Protein AF-A0A537H183-F1 (afdb_monomer_lite)

Secondary structure (DSSP, 8-state):
-HHHHHHHHHHHHHHHHHHS---SS--GGGGSPP-TTSPP-S-S-----GGGHHHHHHHHHHHHHHHHHHHHHHTHHHHHHHHHHHHHHHHHHHHHHHHHHHHHHHT----

pLDDT: mean 85.37, std 8.54, range [55.06, 95.75]

Radius of gyration: 25.34 Å; chains: 1; bounding box: 40×47×63 Å

Foldseek 3Di:
DVVVVVVVVVVVVVCCVPVPDDDPDDDPVNVDDDPVPDDDDDPPDDPDDCVCVVVVVVVVVVVVVVVVVVVCVVCDVVCDPVNVVVVVVVVVVVVVVVVVVVVVVVPPPDD

Structure (mmCIF, N/CA/C/O backbone):
data_AF-A0A537H183-F1
#
_entry.id   AF-A0A537H183-F1
#
loop_
_atom_site.group_PDB
_atom_site.id
_atom_site.type_symbol
_atom_site.label_atom_id
_atom_site.label_alt_id
_atom_site.label_comp_id
_atom_site.label_asym_id
_atom_site.label_entity_id
_atom_site.label_seq_id
_atom_site.pdbx_PDB_ins_code
_atom_site.Cartn_x
_atom_site.Cartn_y
_atom_site.Cartn_z
_atom_site.occupancy
_atom_site.B_iso_or_equiv
_atom_site.auth_seq_id
_atom_site.auth_comp_id
_atom_site.auth_asym_id
_atom_site.auth_atom_id
_atom_site.pdbx_PDB_model_num
ATOM 1 N N . MET A 1 1 ? 4.130 25.773 2.393 1.00 74.94 1 MET A N 1
ATOM 2 C CA . MET A 1 1 ? 3.629 24.411 2.698 1.00 74.94 1 MET A CA 1
ATOM 3 C C . MET A 1 1 ? 3.772 24.070 4.181 1.00 74.94 1 MET A C 1
ATOM 5 O O . MET A 1 1 ? 2.751 24.020 4.850 1.00 74.94 1 MET A O 1
ATOM 9 N N . ALA A 1 2 ? 4.987 23.931 4.731 1.00 85.25 2 ALA A N 1
ATOM 10 C CA . ALA A 1 2 ? 5.190 23.545 6.140 1.00 85.25 2 ALA A CA 1
ATOM 11 C C . ALA A 1 2 ? 4.512 24.481 7.165 1.00 85.25 2 ALA A C 1
ATOM 13 O O . ALA A 1 2 ? 3.879 24.012 8.104 1.00 85.25 2 ALA A O 1
ATOM 14 N N . PHE A 1 3 ? 4.566 25.800 6.947 1.00 90.75 3 PHE A N 1
ATOM 15 C CA . PHE A 1 3 ? 3.923 26.781 7.831 1.00 90.75 3 PHE A CA 1
ATOM 16 C C . PHE A 1 3 ? 2.391 26.642 7.880 1.00 90.75 3 PHE A C 1
ATOM 18 O O . PHE A 1 3 ? 1.801 26.706 8.954 1.00 90.75 3 PHE A O 1
ATOM 25 N N . LEU A 1 4 ? 1.752 26.392 6.729 1.00 92.75 4 LEU A N 1
ATOM 26 C CA . LEU A 1 4 ? 0.301 26.185 6.652 1.00 92.75 4 LEU A CA 1
ATOM 27 C C . LEU A 1 4 ? -0.103 24.918 7.404 1.00 92.75 4 LEU A C 1
ATOM 29 O O . LEU A 1 4 ? -1.030 24.953 8.200 1.00 92.75 4 LEU A O 1
ATOM 33 N N . PHE A 1 5 ? 0.651 23.832 7.223 1.00 93.69 5 PHE A N 1
ATOM 34 C CA . PHE A 1 5 ? 0.410 22.577 7.928 1.00 93.69 5 PHE A CA 1
ATOM 35 C C . PHE A 1 5 ? 0.503 22.743 9.452 1.00 93.69 5 PHE A C 1
ATOM 37 O O . PHE A 1 5 ? -0.408 22.352 10.179 1.00 93.69 5 PHE A O 1
ATOM 44 N N . VAL A 1 6 ? 1.567 23.391 9.936 1.00 95.75 6 VAL A N 1
ATOM 45 C CA . VAL A 1 6 ? 1.762 23.654 11.371 1.00 95.75 6 VAL A CA 1
ATOM 46 C C . VAL A 1 6 ? 0.648 24.547 11.922 1.00 95.75 6 VAL A C 1
ATOM 48 O O . VAL A 1 6 ? 0.112 24.263 12.990 1.00 95.75 6 VAL A O 1
ATOM 51 N N . SER A 1 7 ? 0.255 25.587 11.181 1.00 93.19 7 SER A N 1
ATOM 52 C CA . SER A 1 7 ? -0.834 26.486 11.568 1.00 93.19 7 SER A CA 1
ATOM 53 C C . SER A 1 7 ? -2.176 25.755 11.673 1.00 93.19 7 SER A C 1
ATOM 55 O O . SER A 1 7 ? -2.887 25.932 12.660 1.00 93.19 7 SER A O 1
ATOM 57 N N . THR A 1 8 ? -2.501 24.875 10.721 1.00 93.69 8 THR A N 1
ATOM 58 C CA . THR A 1 8 ? -3.738 24.083 10.756 1.00 93.69 8 THR A CA 1
ATOM 59 C C . THR A 1 8 ? -3.756 23.108 11.932 1.00 93.69 8 THR A C 1
ATOM 61 O O . THR A 1 8 ? -4.757 23.027 12.642 1.00 93.69 8 THR A O 1
ATOM 64 N N . VAL A 1 9 ? -2.651 22.403 12.193 1.00 95.12 9 VAL A N 1
ATOM 65 C CA . VAL A 1 9 ? -2.552 21.480 13.336 1.00 95.12 9 VAL A CA 1
ATOM 66 C C . VAL A 1 9 ? -2.677 22.238 14.660 1.00 95.12 9 VAL A C 1
ATOM 68 O O . VAL A 1 9 ? -3.445 21.831 15.534 1.00 95.12 9 VAL A O 1
ATOM 71 N N . ALA A 1 10 ? -1.981 23.369 14.799 1.00 94.81 10 ALA A N 1
ATOM 72 C CA . ALA A 1 10 ? -2.065 24.214 15.986 1.00 94.81 10 ALA A CA 1
ATOM 73 C C . ALA A 1 10 ? -3.491 24.736 16.210 1.00 94.81 10 ALA A C 1
ATOM 75 O O . ALA A 1 10 ? -3.998 24.670 17.329 1.00 94.81 10 ALA A O 1
ATOM 76 N N . LEU A 1 11 ? -4.167 25.184 15.148 1.00 94.69 11 LEU A N 1
ATOM 77 C CA . LEU A 1 11 ? -5.552 25.640 15.212 1.00 94.69 11 LEU A CA 1
ATOM 78 C C . LEU A 1 11 ? -6.489 24.531 15.707 1.00 94.69 11 LEU A C 1
ATOM 80 O O . LEU A 1 11 ? -7.281 24.770 16.615 1.00 94.69 11 LEU A O 1
ATOM 84 N N . VAL A 1 12 ? -6.376 23.313 15.170 1.00 94.50 12 VAL A N 1
ATOM 85 C CA . VAL A 1 12 ? -7.209 22.173 15.591 1.00 94.50 12 VAL A CA 1
ATOM 86 C C . VAL A 1 12 ? -6.991 21.838 17.070 1.00 94.50 12 VAL A C 1
ATOM 88 O O . VAL A 1 12 ? -7.955 21.589 17.798 1.00 94.50 12 VAL A O 1
ATOM 91 N N . ILE A 1 13 ? -5.744 21.881 17.546 1.00 93.81 13 ILE A N 1
ATOM 92 C CA . ILE A 1 13 ? -5.424 21.643 18.959 1.00 93.81 13 ILE A CA 1
ATOM 93 C C . ILE A 1 13 ? -6.020 22.745 19.841 1.00 93.81 13 ILE A C 1
ATOM 95 O O . ILE A 1 13 ? -6.682 22.433 20.830 1.00 93.81 13 ILE A O 1
ATOM 99 N N . ILE A 1 14 ? -5.832 24.019 19.487 1.00 94.12 14 ILE A N 1
ATOM 100 C CA . ILE A 1 14 ? -6.357 25.160 20.252 1.00 94.12 14 ILE A CA 1
ATOM 101 C C . ILE A 1 14 ? -7.886 25.093 20.320 1.00 94.12 14 ILE A C 1
ATOM 103 O O . ILE A 1 14 ? -8.454 25.174 21.410 1.00 94.12 14 ILE A O 1
ATOM 107 N N . LEU A 1 15 ? -8.554 24.852 19.190 1.00 93.62 15 LEU A N 1
ATOM 108 C CA . LEU A 1 15 ? -10.007 24.696 19.144 1.00 93.62 15 LEU A CA 1
ATOM 109 C C . LEU A 1 15 ? -10.479 23.544 20.035 1.00 93.62 15 LEU A C 1
ATOM 111 O O . LEU A 1 15 ? -11.402 23.730 20.824 1.00 93.62 15 LEU A O 1
ATOM 115 N N . ARG A 1 16 ? -9.811 22.381 20.002 1.00 92.00 16 ARG A N 1
ATOM 116 C CA . ARG A 1 16 ? -10.126 21.268 20.914 1.00 92.00 16 ARG A CA 1
ATOM 117 C C . ARG A 1 16 ? -9.991 21.685 22.379 1.00 92.00 16 ARG A C 1
ATOM 119 O O . ARG A 1 16 ? -10.836 21.330 23.195 1.00 92.00 16 ARG A O 1
ATOM 126 N N . LEU A 1 17 ? -8.925 22.402 22.734 1.00 87.94 17 LEU A N 1
ATOM 127 C CA . LEU A 1 17 ? -8.659 22.793 24.119 1.00 87.94 17 LEU A CA 1
ATOM 128 C C . LEU A 1 17 ? -9.668 23.818 24.655 1.00 87.94 17 LEU A C 1
ATOM 130 O O . LEU A 1 17 ? -9.905 23.801 25.860 1.00 87.94 17 LEU A O 1
ATOM 134 N N . PHE A 1 18 ? -10.243 24.679 23.813 1.00 88.44 18 PHE A N 1
ATOM 135 C CA . PHE A 1 18 ? -11.208 25.703 24.237 1.00 88.44 18 PHE A CA 1
ATOM 136 C C . PHE A 1 18 ? -12.674 25.276 24.096 1.00 88.44 18 PHE A C 1
ATOM 138 O O . PHE A 1 18 ? -13.482 25.615 24.954 1.00 88.44 18 PHE A O 1
ATOM 145 N N . VAL A 1 19 ? -13.025 24.531 23.044 1.00 91.00 19 VAL A N 1
ATOM 146 C CA . VAL A 1 19 ? -14.423 24.177 22.733 1.00 91.00 19 VAL A CA 1
ATOM 147 C C . VAL A 1 19 ? -14.857 22.880 23.419 1.00 91.00 19 VAL A C 1
ATOM 149 O O . VAL A 1 19 ? -16.032 22.726 23.741 1.00 91.00 19 VAL A O 1
ATOM 152 N N . SER A 1 20 ? -13.938 21.937 23.664 1.00 85.88 20 SER A N 1
ATOM 153 C CA . SER A 1 20 ? -14.299 20.647 24.265 1.00 85.88 20 SER A CA 1
ATOM 154 C C . SER A 1 20 ? -14.813 20.834 25.699 1.00 85.88 20 SER A C 1
ATOM 156 O O . SER A 1 20 ? -14.048 21.304 26.549 1.00 85.88 20 SER A O 1
ATOM 158 N N . PRO A 1 21 ? -16.042 20.383 26.023 1.00 80.62 21 PRO A N 1
ATOM 159 C CA . PRO A 1 21 ? -16.540 20.380 27.392 1.00 80.62 21 PRO A CA 1
ATOM 160 C C . PRO A 1 21 ? -15.620 19.532 28.273 1.00 80.62 21 PRO A C 1
ATOM 162 O O . PRO A 1 21 ? -15.475 18.325 28.065 1.00 80.62 21 PRO A O 1
ATOM 165 N N . ARG A 1 22 ? -14.946 20.167 29.235 1.00 75.19 22 ARG A N 1
ATOM 166 C CA . ARG A 1 22 ? -14.151 19.458 30.239 1.00 75.19 22 ARG A CA 1
ATOM 167 C C . ARG A 1 22 ? -15.036 19.164 31.436 1.00 75.19 22 ARG A C 1
ATOM 169 O O . ARG A 1 22 ? -15.563 20.089 32.040 1.00 75.19 22 ARG A O 1
ATOM 176 N N . ASP A 1 23 ? -15.159 17.890 31.785 1.00 77.69 23 ASP A N 1
ATOM 177 C CA . ASP A 1 23 ? -15.719 17.478 33.069 1.00 77.69 23 ASP A CA 1
ATOM 178 C C . ASP A 1 23 ? -14.611 17.569 34.138 1.00 77.69 23 ASP A C 1
ATOM 180 O O . ASP A 1 23 ? -13.652 16.793 34.071 1.00 77.69 23 ASP A O 1
ATOM 184 N N . PRO A 1 24 ? -14.680 18.510 35.101 1.00 72.25 24 PRO A N 1
ATOM 185 C CA . PRO A 1 24 ? -13.650 18.678 36.126 1.00 72.25 24 PRO A CA 1
ATOM 186 C C . PRO A 1 24 ? -13.628 17.533 37.146 1.00 72.25 24 PRO A C 1
ATOM 188 O O . PRO A 1 24 ? -12.653 17.386 37.883 1.00 72.25 24 PRO A O 1
ATOM 191 N N . ARG A 1 25 ? -14.702 16.733 37.226 1.00 76.69 25 ARG A N 1
ATOM 192 C CA . ARG A 1 25 ? -14.848 15.616 38.168 1.00 76.69 25 ARG A CA 1
ATOM 193 C C . ARG A 1 25 ? -15.391 14.391 37.428 1.00 76.69 25 ARG A C 1
ATOM 195 O O . ARG A 1 25 ? -16.528 13.984 37.668 1.00 76.69 25 ARG A O 1
ATOM 202 N N . PRO A 1 26 ? -14.582 13.779 36.542 1.00 80.44 26 PRO A N 1
ATOM 203 C CA . PRO A 1 26 ? -15.019 12.617 35.787 1.00 80.44 26 PRO A CA 1
ATOM 204 C C . PRO A 1 26 ? -15.368 11.484 36.752 1.00 80.44 26 PRO A C 1
ATOM 206 O O . PRO A 1 26 ? -14.522 11.041 37.535 1.00 80.44 26 PRO A O 1
ATOM 209 N N . THR A 1 27 ? -16.615 11.018 36.693 1.00 83.94 27 THR A N 1
ATOM 210 C CA . THR A 1 27 ? -17.076 9.883 37.494 1.00 83.94 27 THR A CA 1
ATOM 211 C C . THR A 1 27 ? -16.276 8.621 37.144 1.00 83.94 27 THR A C 1
ATOM 213 O O . THR A 1 27 ? -15.829 8.478 36.000 1.00 83.94 27 THR A O 1
ATOM 216 N N . PRO A 1 28 ? -16.087 7.679 38.089 1.00 83.19 28 PRO A N 1
ATOM 217 C CA . PRO A 1 28 ? -15.388 6.422 37.816 1.00 83.19 28 PRO A CA 1
ATOM 218 C C . PRO A 1 28 ? -15.977 5.665 36.620 1.00 83.19 28 PRO A C 1
ATOM 220 O O . PRO A 1 28 ? -15.226 5.131 35.812 1.00 83.19 28 PRO A O 1
ATOM 223 N N . GLU A 1 29 ? -17.303 5.700 36.453 1.00 82.38 29 GLU A N 1
ATOM 224 C CA . GLU A 1 29 ? -18.013 5.059 35.339 1.00 82.38 29 GLU A CA 1
ATOM 225 C C . GLU A 1 29 ? -17.637 5.638 33.967 1.00 82.38 29 GLU A C 1
ATOM 227 O O . GLU A 1 29 ? -17.470 4.881 33.018 1.00 82.38 29 GLU A O 1
ATOM 232 N N . LYS A 1 30 ? -17.397 6.956 33.853 1.00 80.81 30 LYS A N 1
ATOM 233 C CA . LYS A 1 30 ? -16.944 7.584 32.592 1.00 80.81 30 LYS A CA 1
ATOM 234 C C . LY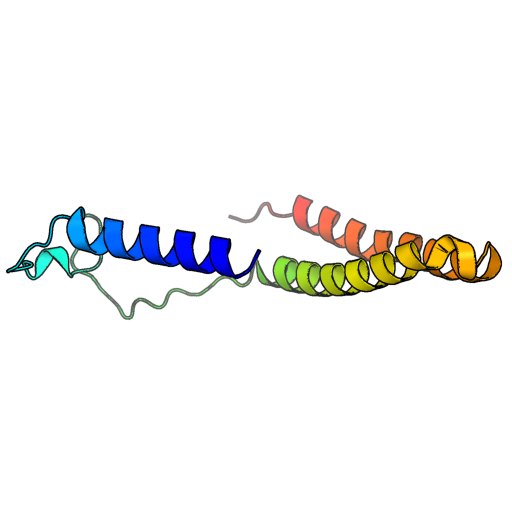S A 1 30 ? -15.555 7.114 32.147 1.00 80.81 30 LYS A C 1
ATOM 236 O O . LYS A 1 30 ? -15.172 7.359 31.007 1.00 80.81 30 LYS A O 1
ATOM 241 N N . LYS A 1 31 ? -14.784 6.497 33.047 1.00 83.88 31 LYS A N 1
ATOM 242 C CA . LYS A 1 31 ? -13.434 5.981 32.777 1.00 83.88 31 LYS A CA 1
ATOM 243 C C . LYS A 1 31 ? -13.405 4.468 32.557 1.00 83.88 31 LYS A C 1
ATOM 245 O O . LYS A 1 31 ? -12.342 3.945 32.229 1.00 83.88 31 LYS A O 1
ATOM 250 N N . LYS A 1 32 ? -14.520 3.762 32.769 1.00 84.56 32 LYS A N 1
ATOM 251 C CA . LYS A 1 32 ? -14.581 2.310 32.580 1.00 84.56 32 LYS A CA 1
ATOM 252 C C . LYS A 1 32 ? -14.803 1.959 31.102 1.00 84.56 32 LYS A C 1
ATOM 254 O O . LYS A 1 32 ? -15.467 2.719 30.396 1.00 84.56 32 LYS A O 1
ATOM 259 N N . PRO A 1 33 ? -14.269 0.818 30.627 1.00 84.31 33 PRO A N 1
ATOM 260 C CA . PRO A 1 33 ? -14.614 0.271 29.319 1.00 84.31 33 PRO A CA 1
ATOM 261 C C . PRO A 1 33 ? -16.122 0.042 29.184 1.00 84.31 33 PRO A C 1
ATOM 263 O O . PRO A 1 33 ? -16.795 -0.321 30.150 1.00 84.31 33 PRO A O 1
ATOM 266 N N . PHE A 1 34 ? -16.649 0.251 27.980 1.00 84.19 34 PHE A N 1
ATOM 267 C CA . PHE A 1 34 ? -18.046 -0.039 27.681 1.00 84.19 34 PHE A CA 1
ATOM 268 C C . PHE A 1 34 ? -18.245 -1.549 27.501 1.00 84.19 34 PHE A C 1
ATOM 270 O O . PHE A 1 34 ? -17.685 -2.136 26.582 1.00 84.19 34 PHE A O 1
ATOM 277 N N . GLU A 1 35 ? -19.072 -2.151 28.353 1.00 86.19 35 GLU A N 1
ATOM 278 C CA . GLU A 1 35 ? -19.344 -3.601 28.390 1.00 86.19 35 GLU A CA 1
ATOM 279 C C . GLU A 1 35 ? -20.850 -3.903 28.249 1.00 86.19 35 GLU A C 1
ATOM 281 O O . GLU A 1 35 ? -21.371 -4.868 28.799 1.00 86.19 35 GLU A O 1
ATOM 286 N N . SER A 1 36 ? -21.608 -3.035 27.562 1.00 84.75 36 SER A N 1
ATOM 287 C CA . SER A 1 36 ? -23.073 -3.162 27.397 1.00 84.75 36 SER A CA 1
ATOM 288 C C . SER A 1 36 ? -23.853 -3.363 28.713 1.00 84.75 36 SER A C 1
ATOM 290 O O . SER A 1 36 ? -24.892 -4.017 28.739 1.00 84.75 36 SER A O 1
ATOM 292 N N . GLY A 1 37 ? -23.350 -2.801 29.819 1.00 83.94 37 GLY A N 1
ATOM 293 C CA . GLY A 1 37 ? -23.951 -2.917 31.154 1.00 83.94 37 GLY A CA 1
ATOM 2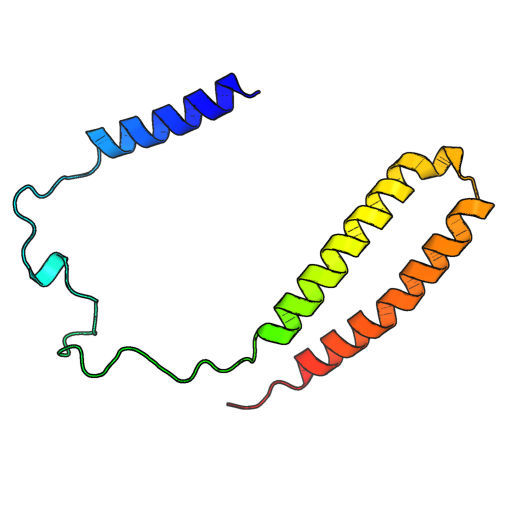94 C C . GLY A 1 37 ? -23.489 -4.127 31.977 1.00 83.94 37 GLY A C 1
ATOM 295 O O . GLY A 1 37 ? -23.932 -4.272 33.113 1.00 83.94 37 GLY A O 1
ATOM 296 N N . GLN A 1 38 ? -22.597 -4.970 31.447 1.00 83.50 38 GLN A N 1
ATOM 297 C CA . GLN A 1 38 ? -21.982 -6.072 32.189 1.00 83.50 38 GLN A CA 1
ATOM 298 C C . GLN A 1 38 ? -20.727 -5.625 32.947 1.00 83.50 38 GLN A C 1
ATOM 300 O O . GLN A 1 38 ? -20.073 -4.641 32.600 1.00 83.50 38 GLN A O 1
ATOM 305 N N . ILE A 1 39 ? -20.382 -6.359 34.006 1.00 83.44 39 ILE A N 1
ATOM 306 C CA . ILE A 1 39 ? -19.116 -6.162 34.719 1.00 83.44 39 ILE A CA 1
ATOM 307 C C . ILE A 1 39 ? -18.018 -6.817 33.879 1.00 83.44 39 ILE A C 1
ATOM 309 O O . ILE A 1 39 ? -18.107 -8.009 33.588 1.00 83.44 39 ILE A O 1
ATOM 313 N N . ALA A 1 40 ? -16.995 -6.044 33.502 1.00 78.25 40 ALA A N 1
ATOM 314 C CA . ALA A 1 40 ? -15.854 -6.545 32.739 1.00 78.25 40 ALA A CA 1
ATOM 315 C C . ALA A 1 40 ? -15.268 -7.798 33.413 1.00 78.25 40 ALA A C 1
ATOM 317 O O . ALA A 1 40 ? -14.841 -7.748 34.570 1.00 78.25 40 ALA A O 1
ATOM 318 N N . ALA A 1 41 ? -15.261 -8.918 32.691 1.00 77.50 41 ALA A N 1
ATOM 319 C CA . ALA A 1 41 ? -14.817 -10.207 33.200 1.00 77.50 41 ALA A CA 1
ATOM 320 C C . ALA A 1 41 ? -13.730 -10.800 32.296 1.00 77.50 41 ALA A C 1
ATOM 322 O O . ALA A 1 41 ? -13.871 -10.875 31.077 1.00 77.50 41 ALA A O 1
ATOM 323 N N . GLY A 1 42 ? -12.647 -11.267 32.916 1.00 79.44 42 GLY A N 1
ATOM 324 C CA . GLY A 1 42 ? -11.544 -11.933 32.229 1.00 79.44 42 GLY A CA 1
ATOM 325 C C . GLY A 1 42 ? -10.405 -11.002 31.784 1.00 79.44 42 GLY A C 1
ATOM 326 O O . GLY A 1 42 ? -10.493 -9.781 31.877 1.00 79.44 42 GLY A O 1
ATOM 327 N N . PRO A 1 43 ? -9.290 -11.578 31.305 1.00 77.81 43 PRO A N 1
ATOM 328 C CA . PRO A 1 43 ? -8.049 -10.853 31.022 1.00 77.81 43 PRO A CA 1
ATOM 329 C C . PRO A 1 43 ? -8.076 -10.003 29.733 1.00 77.81 43 PRO A C 1
ATOM 331 O O . PRO A 1 43 ? -7.017 -9.583 29.272 1.00 77.81 43 PRO A O 1
ATOM 334 N N . GLY A 1 44 ? -9.240 -9.803 29.095 1.00 72.88 44 GLY A N 1
ATOM 335 C CA . GLY A 1 44 ? -9.380 -9.059 27.829 1.00 72.88 44 GLY A CA 1
ATOM 336 C C . GLY A 1 44 ? -8.647 -9.673 26.624 1.00 72.88 44 GLY A C 1
ATOM 337 O O . GLY A 1 44 ? -8.608 -9.083 25.547 1.00 72.88 44 GLY A O 1
ATOM 338 N N . ARG A 1 45 ? -8.040 -10.856 26.781 1.00 67.56 45 ARG A N 1
ATOM 339 C CA . ARG A 1 45 ? -7.289 -11.549 25.728 1.00 67.56 45 ARG A CA 1
ATOM 340 C C . ARG A 1 45 ? -8.178 -12.584 25.060 1.00 67.56 45 ARG A C 1
ATOM 342 O O . ARG A 1 45 ? -8.331 -13.694 25.562 1.00 67.56 45 ARG A O 1
ATOM 349 N N . THR A 1 46 ? -8.726 -12.218 23.908 1.00 71.12 46 THR A N 1
ATOM 350 C CA . THR A 1 46 ? -9.338 -13.184 22.994 1.00 71.12 46 THR A CA 1
ATOM 351 C C . THR A 1 46 ? -8.275 -13.839 22.107 1.00 71.12 46 THR A C 1
ATOM 353 O O . THR A 1 46 ? -7.181 -13.294 21.915 1.00 71.12 46 THR A O 1
ATOM 356 N N . ARG A 1 47 ? -8.575 -15.022 21.561 1.00 69.69 47 ARG A N 1
ATOM 357 C CA . ARG A 1 47 ? -7.736 -15.631 20.523 1.00 69.69 47 ARG A CA 1
ATOM 358 C C . ARG A 1 47 ? -7.873 -14.781 19.262 1.00 69.69 47 ARG A C 1
ATOM 360 O O . ARG A 1 47 ? -8.927 -14.763 18.637 1.00 69.69 47 ARG A O 1
ATOM 367 N N . PHE A 1 48 ? -6.813 -14.065 18.900 1.00 68.44 48 PHE A N 1
ATOM 368 C CA . PHE A 1 48 ? -6.777 -13.331 17.642 1.00 68.44 48 PHE A CA 1
ATOM 369 C C . PHE A 1 48 ? -6.665 -14.319 16.484 1.00 68.44 48 PHE A C 1
ATOM 371 O O . PHE A 1 48 ? -5.666 -15.023 16.342 1.00 68.44 48 PHE A O 1
ATOM 378 N N . ILE A 1 49 ? -7.706 -14.373 15.660 1.00 70.50 49 ILE A N 1
ATOM 379 C CA . ILE A 1 49 ? -7.700 -15.132 14.415 1.00 70.50 49 ILE A CA 1
ATOM 380 C C . ILE A 1 49 ? -6.798 -14.374 13.430 1.00 70.50 49 ILE A C 1
ATOM 382 O O . ILE A 1 49 ? -7.045 -13.213 13.110 1.00 70.50 49 ILE A O 1
ATOM 386 N N . ILE A 1 50 ? -5.742 -15.028 12.936 1.00 78.00 50 ILE A N 1
AT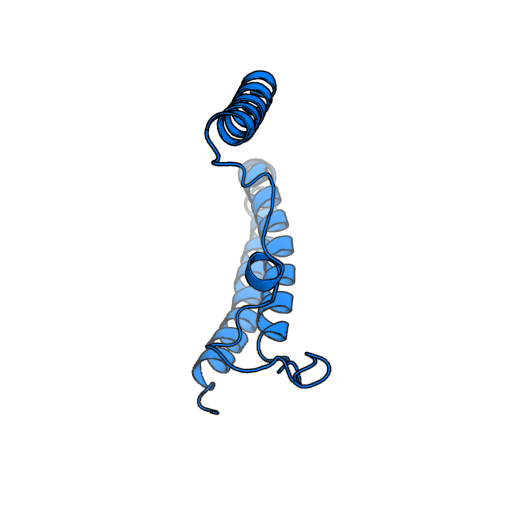OM 387 C CA . ILE A 1 50 ? -4.688 -14.450 12.068 1.00 78.00 50 ILE A CA 1
ATOM 388 C C . ILE A 1 50 ? -5.193 -14.242 10.616 1.00 78.00 50 ILE A C 1
ATOM 390 O O . ILE A 1 50 ? -4.427 -14.061 9.675 1.00 78.00 50 ILE A O 1
ATOM 394 N N . GLN A 1 51 ? -6.510 -14.215 10.401 1.00 77.00 51 GLN A N 1
ATOM 395 C CA . GLN A 1 51 ? -7.131 -14.179 9.073 1.00 77.00 51 GLN A CA 1
ATOM 396 C C . GLN A 1 51 ? -6.687 -12.994 8.202 1.00 77.00 51 GLN A C 1
ATOM 398 O O . GLN A 1 51 ? -6.605 -13.135 6.984 1.00 77.00 51 GLN A O 1
ATOM 403 N N . TYR A 1 52 ? -6.340 -11.862 8.821 1.00 77.69 52 TYR A N 1
ATOM 404 C CA . TYR A 1 52 ? -5.924 -10.641 8.125 1.00 77.69 52 TYR A CA 1
ATOM 405 C C . TYR A 1 52 ? -4.422 -10.567 7.809 1.00 77.69 52 TYR A C 1
ATOM 407 O O . TYR A 1 52 ? -3.989 -9.699 7.056 1.00 77.69 52 TYR A O 1
ATOM 415 N N . TYR A 1 53 ? -3.611 -11.480 8.344 1.00 85.31 53 TYR A N 1
ATOM 416 C CA . TYR A 1 53 ? -2.158 -11.440 8.174 1.00 85.31 53 TYR A CA 1
ATOM 417 C C . TYR A 1 53 ? -1.686 -11.608 6.717 1.00 85.31 53 TYR A C 1
ATOM 419 O O . TYR A 1 53 ? -0.821 -10.839 6.300 1.00 85.31 53 TYR A O 1
ATOM 427 N N . PRO A 1 54 ? -2.270 -12.504 5.890 1.00 83.44 54 PRO A N 1
ATOM 428 C CA . PRO A 1 54 ? -1.905 -12.598 4.474 1.00 83.44 54 PRO A CA 1
ATOM 429 C C . PRO A 1 54 ? -2.193 -11.312 3.689 1.00 83.44 54 PRO A C 1
ATOM 431 O O . PRO A 1 54 ? -1.420 -10.953 2.806 1.00 83.44 54 PRO A O 1
ATOM 434 N N . TYR A 1 55 ? -3.263 -10.587 4.037 1.00 81.38 55 TYR A N 1
ATOM 435 C CA . TYR A 1 55 ? -3.591 -9.304 3.408 1.00 81.38 55 TYR A CA 1
ATOM 436 C C . TYR A 1 55 ? -2.548 -8.235 3.746 1.00 81.38 55 TYR A C 1
ATOM 438 O O . TYR A 1 55 ? -2.124 -7.502 2.857 1.00 81.38 55 TYR A O 1
ATOM 446 N N . LEU A 1 56 ? -2.084 -8.184 5.002 1.00 88.25 56 LEU A N 1
ATOM 447 C CA . LEU A 1 56 ? -1.007 -7.280 5.417 1.00 88.25 56 LEU A CA 1
ATOM 448 C C . LEU A 1 56 ? 0.310 -7.602 4.707 1.00 88.25 56 LEU A C 1
ATOM 450 O O . LEU A 1 56 ? 0.956 -6.698 4.185 1.00 88.25 56 LEU A O 1
ATOM 454 N N . LEU A 1 57 ? 0.695 -8.880 4.653 1.00 88.81 57 LEU A N 1
ATOM 455 C CA . LEU A 1 57 ? 1.908 -9.297 3.948 1.00 88.81 57 LEU A CA 1
ATOM 456 C C . LEU A 1 57 ? 1.845 -8.950 2.458 1.00 88.81 57 LEU A C 1
ATOM 458 O O . LEU A 1 57 ? 2.803 -8.401 1.920 1.00 88.81 57 LEU A O 1
ATOM 462 N N . MET A 1 58 ? 0.715 -9.224 1.803 1.00 85.94 58 MET A N 1
ATOM 463 C CA . MET A 1 58 ? 0.525 -8.872 0.399 1.00 85.94 58 MET A CA 1
ATOM 464 C C . MET A 1 58 ? 0.604 -7.359 0.186 1.00 85.94 58 MET A C 1
ATOM 466 O O . MET A 1 58 ? 1.290 -6.918 -0.732 1.00 85.94 58 MET A O 1
ATOM 470 N N . PHE A 1 59 ? -0.051 -6.570 1.041 1.00 89.12 59 PHE A N 1
ATOM 471 C CA . PHE A 1 59 ? -0.005 -5.112 0.975 1.00 89.12 59 PHE A CA 1
ATOM 472 C C . PHE A 1 59 ? 1.434 -4.588 1.047 1.00 89.12 59 PHE A C 1
ATOM 474 O O . PHE A 1 59 ? 1.843 -3.829 0.176 1.00 89.12 59 PHE A O 1
ATOM 481 N N . VAL A 1 60 ? 2.228 -5.051 2.019 1.00 93.19 60 VAL A N 1
ATOM 482 C CA . VAL A 1 60 ? 3.628 -4.621 2.186 1.00 93.19 60 VAL A CA 1
ATOM 483 C C . VAL A 1 60 ? 4.479 -4.970 0.962 1.00 93.19 60 VAL A C 1
ATOM 485 O O . VAL A 1 60 ? 5.286 -4.157 0.517 1.00 93.19 60 VAL A O 1
ATOM 488 N N . VAL A 1 61 ? 4.294 -6.164 0.391 1.00 91.12 61 VAL A N 1
ATOM 489 C CA . VAL A 1 61 ? 5.031 -6.583 -0.810 1.00 91.12 61 VAL A CA 1
ATOM 490 C C . VAL A 1 61 ? 4.652 -5.715 -2.015 1.00 91.12 61 VAL A C 1
ATOM 492 O O . VAL A 1 61 ? 5.538 -5.213 -2.707 1.00 91.12 61 VAL A O 1
ATOM 495 N N . TYR A 1 62 ? 3.356 -5.491 -2.250 1.00 91.50 62 TYR A N 1
ATOM 496 C CA . TYR A 1 62 ? 2.882 -4.674 -3.372 1.00 91.50 62 TYR A CA 1
ATOM 497 C C . TYR A 1 62 ? 3.238 -3.193 -3.248 1.00 91.50 62 TYR A C 1
ATOM 499 O O . TYR A 1 62 ? 3.498 -2.555 -4.267 1.00 91.50 62 TYR A O 1
ATOM 507 N N . ASP A 1 63 ? 3.295 -2.657 -2.032 1.00 93.69 63 ASP A N 1
ATOM 508 C CA . ASP A 1 63 ? 3.675 -1.265 -1.780 1.00 93.69 63 ASP A CA 1
ATOM 509 C C . ASP A 1 63 ? 5.127 -0.993 -2.212 1.00 93.69 63 ASP A C 1
ATOM 511 O O . ASP A 1 63 ? 5.414 -0.069 -2.977 1.00 93.69 63 ASP A O 1
ATOM 515 N N . VAL A 1 64 ? 6.047 -1.890 -1.844 1.00 93.75 64 VAL A N 1
ATOM 516 C CA . VAL A 1 64 ? 7.453 -1.821 -2.277 1.00 93.75 64 VAL A CA 1
ATOM 517 C C . VAL A 1 64 ? 7.573 -1.920 -3.800 1.00 93.75 64 VAL A C 1
ATOM 519 O O . VAL A 1 64 ? 8.361 -1.207 -4.423 1.00 93.75 64 VAL A O 1
ATOM 522 N N . ILE A 1 65 ? 6.770 -2.778 -4.424 1.00 92.69 65 ILE A N 1
ATOM 523 C CA . ILE A 1 65 ? 6.752 -2.924 -5.878 1.00 92.69 65 ILE A CA 1
ATOM 524 C C . ILE A 1 65 ? 6.242 -1.653 -6.570 1.00 92.69 65 ILE A C 1
ATOM 526 O O . ILE A 1 65 ? 6.834 -1.213 -7.558 1.00 92.69 65 ILE A O 1
ATOM 530 N N . ALA A 1 66 ? 5.189 -1.027 -6.045 1.00 91.88 66 ALA A N 1
ATOM 531 C CA . ALA A 1 66 ? 4.663 0.223 -6.581 1.00 91.88 66 ALA A CA 1
ATOM 532 C C . ALA A 1 66 ? 5.719 1.341 -6.558 1.00 91.88 66 ALA A C 1
ATOM 534 O O . ALA A 1 66 ? 5.835 2.093 -7.528 1.00 91.88 66 ALA A O 1
ATOM 535 N N . MET A 1 67 ? 6.553 1.399 -5.514 1.00 94.75 67 MET A N 1
ATOM 536 C CA . MET A 1 67 ? 7.686 2.327 -5.452 1.00 94.75 67 MET A CA 1
ATOM 537 C C . MET A 1 67 ? 8.678 2.109 -6.610 1.00 94.75 67 MET A C 1
ATOM 539 O O . MET A 1 67 ? 9.116 3.079 -7.235 1.00 94.75 67 MET A O 1
ATOM 543 N N . PHE A 1 68 ? 9.000 0.856 -6.952 1.00 91.19 68 PHE A N 1
ATOM 544 C CA . PHE A 1 68 ? 9.865 0.548 -8.100 1.00 91.19 68 PHE A CA 1
ATOM 545 C C . PHE A 1 68 ? 9.225 0.932 -9.437 1.00 91.19 68 PHE A C 1
ATOM 547 O O . PHE A 1 68 ? 9.896 1.508 -10.297 1.00 91.19 68 PHE A O 1
ATOM 554 N N . LEU A 1 69 ? 7.926 0.672 -9.605 1.00 92.31 69 LEU A N 1
ATOM 555 C CA . LEU A 1 69 ? 7.188 1.073 -10.806 1.00 92.31 69 LEU A CA 1
ATOM 556 C C . LEU A 1 69 ? 7.131 2.594 -10.957 1.00 92.31 69 LEU A C 1
ATOM 558 O O . LEU A 1 69 ? 7.255 3.103 -12.070 1.00 92.31 69 LEU A O 1
ATOM 562 N N . PHE A 1 70 ? 7.009 3.327 -9.851 1.00 93.62 70 PHE A N 1
ATOM 563 C CA . PHE A 1 70 ? 7.051 4.784 -9.858 1.00 93.62 70 PHE A CA 1
ATOM 564 C C . PHE A 1 70 ? 8.426 5.311 -10.291 1.00 93.62 70 PHE A C 1
ATOM 566 O O . PHE A 1 70 ? 8.510 6.162 -11.177 1.00 93.62 70 PHE A O 1
ATOM 573 N N . ALA A 1 71 ? 9.513 4.764 -9.736 1.00 92.12 71 ALA A N 1
ATOM 574 C CA . ALA A 1 71 ? 10.877 5.136 -10.116 1.00 92.12 71 ALA A CA 1
ATOM 575 C C . ALA A 1 71 ? 11.177 4.842 -11.598 1.00 92.12 71 ALA A C 1
ATOM 577 O O . ALA A 1 71 ? 11.793 5.664 -12.283 1.00 92.12 71 ALA A O 1
ATOM 578 N N . TRP A 1 72 ? 10.704 3.702 -12.112 1.00 92.88 72 TRP A N 1
ATOM 579 C CA . TRP A 1 72 ? 10.754 3.390 -13.540 1.00 92.88 72 TRP A CA 1
ATOM 580 C C . TRP A 1 72 ? 9.925 4.380 -14.368 1.00 92.88 72 TRP A C 1
ATOM 582 O O . TRP A 1 72 ? 10.430 4.919 -15.351 1.00 92.88 72 TRP A O 1
ATOM 592 N N . GLY A 1 73 ? 8.703 4.694 -13.925 1.00 91.94 73 GLY A N 1
ATOM 593 C CA . GLY A 1 73 ? 7.801 5.666 -14.545 1.00 91.94 73 GLY A CA 1
ATOM 594 C C . GLY A 1 73 ? 8.444 7.039 -14.756 1.00 91.94 73 GLY A C 1
ATOM 595 O O . GLY A 1 73 ? 8.350 7.617 -15.839 1.00 91.94 73 GLY A O 1
ATOM 596 N N . LEU A 1 74 ? 9.178 7.528 -13.752 1.00 94.19 74 LEU A N 1
ATOM 597 C CA . LEU A 1 74 ? 9.924 8.789 -13.837 1.00 94.19 74 LEU A CA 1
ATOM 598 C C . LEU A 1 74 ? 11.043 8.764 -14.893 1.00 94.19 74 LEU A C 1
ATOM 600 O O . LEU A 1 74 ? 11.377 9.806 -15.454 1.00 94.19 74 LEU A O 1
ATOM 604 N N . ASN A 1 75 ? 11.604 7.589 -15.190 1.00 92.81 75 ASN A N 1
ATOM 605 C CA . ASN A 1 75 ? 12.751 7.415 -16.086 1.00 92.81 75 ASN A CA 1
ATOM 606 C C . ASN A 1 75 ? 12.392 6.776 -17.440 1.00 92.81 75 ASN A C 1
ATOM 608 O O . ASN A 1 75 ? 13.289 6.458 -18.223 1.00 92.81 75 ASN A O 1
ATOM 612 N N . LEU A 1 76 ? 11.100 6.637 -17.760 1.00 89.88 76 LEU A N 1
ATOM 613 C CA . LEU A 1 76 ? 10.610 5.985 -18.984 1.00 89.88 76 LEU A CA 1
ATOM 614 C C . LEU A 1 76 ? 11.268 6.513 -20.267 1.00 89.88 76 LEU A C 1
ATOM 616 O O . LEU A 1 76 ? 11.659 5.739 -21.139 1.00 89.88 76 LEU A O 1
ATOM 620 N N . ARG A 1 77 ? 11.420 7.838 -20.380 1.00 87.38 77 ARG A N 1
ATOM 621 C CA . ARG A 1 77 ? 12.017 8.475 -21.567 1.00 87.38 77 ARG A CA 1
ATOM 622 C C . ARG A 1 77 ? 13.520 8.223 -21.689 1.00 87.38 77 ARG A C 1
ATOM 624 O O . ARG A 1 77 ? 14.017 8.139 -22.804 1.00 87.38 77 ARG A O 1
ATOM 631 N N . ALA A 1 78 ? 14.227 8.116 -20.564 1.00 90.06 78 ALA A N 1
ATOM 632 C CA . ALA A 1 78 ? 15.676 7.923 -20.535 1.00 90.06 78 ALA A CA 1
ATOM 633 C C . ALA A 1 78 ? 16.074 6.459 -20.785 1.00 90.06 78 ALA A C 1
ATOM 635 O O . ALA A 1 78 ? 17.080 6.195 -21.434 1.00 90.06 78 ALA A O 1
ATOM 636 N N . LEU A 1 79 ? 15.269 5.511 -20.296 1.00 87.19 79 LEU A N 1
ATOM 637 C CA . LEU A 1 79 ? 15.508 4.069 -20.425 1.00 87.19 79 LEU A CA 1
ATOM 638 C C . LEU A 1 79 ? 15.154 3.512 -21.813 1.00 87.19 79 LEU A C 1
ATOM 640 O O . LEU A 1 79 ? 15.667 2.463 -22.208 1.00 87.19 79 LEU A O 1
ATOM 644 N N . GLY A 1 80 ? 14.269 4.192 -22.548 1.00 86.62 80 GLY A N 1
ATOM 645 C CA . GLY A 1 80 ? 13.799 3.744 -23.856 1.00 86.62 80 GLY A CA 1
ATOM 646 C C . GLY A 1 80 ? 13.082 2.387 -23.806 1.00 86.62 80 GLY A C 1
ATOM 647 O O . GLY A 1 80 ? 12.676 1.894 -22.749 1.00 86.62 80 GLY A O 1
ATOM 648 N N . ALA A 1 81 ? 12.905 1.765 -24.973 1.00 84.25 81 ALA A N 1
ATOM 649 C CA . ALA A 1 81 ? 12.188 0.494 -25.084 1.00 84.25 81 ALA A CA 1
ATOM 650 C C . ALA A 1 81 ? 12.944 -0.671 -24.419 1.00 84.25 81 ALA A C 1
ATOM 652 O O . ALA A 1 81 ? 12.335 -1.484 -23.727 1.00 84.25 81 ALA A O 1
ATOM 653 N N . SER A 1 82 ? 14.270 -0.726 -24.564 1.00 88.06 82 SER A N 1
ATOM 654 C CA . SER A 1 82 ? 15.102 -1.810 -24.025 1.00 88.06 82 SER A CA 1
ATOM 655 C C . SER A 1 82 ? 15.078 -1.875 -22.496 1.00 88.06 82 SER A C 1
ATOM 657 O O . SER A 1 82 ? 14.976 -2.967 -21.945 1.00 88.06 82 SER A O 1
ATOM 659 N N . GLY A 1 83 ? 15.100 -0.730 -21.803 1.00 86.31 83 GLY A N 1
ATOM 660 C CA . GLY A 1 83 ? 14.982 -0.680 -20.341 1.00 86.31 83 GLY A CA 1
ATOM 661 C C . GLY A 1 83 ? 13.553 -0.874 -19.819 1.00 86.31 83 GLY A C 1
ATOM 662 O O . GLY A 1 83 ? 13.360 -1.151 -18.638 1.00 86.31 83 GLY A O 1
ATOM 663 N N . SER A 1 84 ? 12.546 -0.763 -20.689 1.00 89.62 84 SER A N 1
ATOM 664 C CA . SER A 1 84 ? 11.129 -0.901 -20.330 1.00 89.62 84 SER A CA 1
ATOM 665 C C . SER A 1 84 ? 10.613 -2.337 -20.437 1.00 89.62 84 SER A C 1
ATOM 667 O O . SER A 1 84 ? 9.747 -2.733 -19.660 1.00 89.62 84 SER A O 1
ATOM 669 N N . VAL A 1 85 ? 11.164 -3.144 -21.352 1.00 92.88 85 VAL A N 1
ATOM 670 C CA . VAL A 1 85 ? 10.757 -4.549 -21.544 1.00 92.88 85 VAL A CA 1
ATOM 671 C C . VAL A 1 85 ? 10.890 -5.390 -20.262 1.00 92.88 85 VAL A C 1
ATOM 673 O O . VAL A 1 85 ? 9.916 -6.057 -19.914 1.00 92.88 85 VAL A O 1
ATOM 676 N N . PRO A 1 86 ? 12.005 -5.347 -19.503 1.00 91.38 86 PRO A N 1
ATOM 677 C CA . PRO A 1 86 ? 12.125 -6.119 -18.265 1.00 91.38 86 PRO A CA 1
ATOM 678 C C . PRO A 1 86 ? 11.079 -5.733 -17.213 1.00 91.38 86 PRO A C 1
ATOM 680 O O . PRO A 1 86 ? 10.560 -6.600 -16.514 1.00 91.38 86 PRO A O 1
ATOM 683 N N . VAL A 1 87 ? 10.731 -4.445 -17.124 1.00 92.19 87 VAL A N 1
ATOM 684 C CA . VAL A 1 87 ? 9.726 -3.959 -16.168 1.00 92.19 87 VAL A CA 1
ATOM 685 C C . VAL A 1 87 ? 8.321 -4.393 -16.576 1.00 92.19 87 VAL A C 1
ATOM 687 O O . VAL A 1 87 ? 7.534 -4.794 -15.725 1.00 92.19 87 VAL A O 1
ATOM 690 N N . LEU A 1 88 ? 8.016 -4.410 -17.875 1.00 91.38 88 LEU A N 1
ATOM 691 C CA . LEU A 1 88 ? 6.755 -4.959 -18.378 1.00 91.38 88 LEU A CA 1
ATOM 692 C C . LEU A 1 88 ? 6.626 -6.458 -18.079 1.00 91.38 88 LEU A C 1
ATOM 694 O O . LEU A 1 88 ? 5.578 -6.896 -17.611 1.00 91.38 88 LEU A O 1
ATOM 698 N N . VAL A 1 89 ? 7.694 -7.236 -18.283 1.00 93.94 89 VAL A N 1
ATOM 699 C CA . VAL A 1 89 ? 7.721 -8.662 -17.910 1.00 93.94 89 VAL A CA 1
ATOM 700 C C . VAL A 1 89 ? 7.507 -8.826 -16.407 1.00 93.94 89 VAL A C 1
ATOM 702 O O . VAL A 1 89 ? 6.706 -9.660 -15.988 1.00 93.94 89 VAL A O 1
ATOM 705 N N . PHE A 1 90 ? 8.162 -7.997 -15.594 1.00 90.50 90 PHE A N 1
ATOM 706 C CA . PHE A 1 90 ? 7.974 -7.997 -14.148 1.00 90.50 90 PHE A CA 1
ATOM 707 C C . PHE A 1 90 ? 6.510 -7.737 -13.760 1.00 90.50 90 PHE A C 1
ATOM 709 O O . PHE A 1 90 ? 5.960 -8.507 -12.980 1.00 90.50 90 PHE A O 1
ATOM 716 N N . ILE A 1 91 ? 5.842 -6.744 -14.362 1.00 91.69 91 ILE A N 1
ATOM 717 C CA . ILE A 1 91 ? 4.412 -6.463 -14.123 1.00 91.69 91 ILE A CA 1
ATOM 718 C C . ILE A 1 91 ? 3.539 -7.683 -14.436 1.00 91.69 91 ILE A C 1
ATOM 720 O O . ILE A 1 91 ? 2.643 -8.005 -13.659 1.00 91.69 91 ILE A O 1
ATOM 724 N N . VAL A 1 92 ? 3.804 -8.389 -15.538 1.00 93.81 92 VAL A N 1
ATOM 725 C CA . VAL A 1 92 ? 3.051 -9.603 -15.895 1.00 93.81 92 VAL A CA 1
ATOM 726 C C . VAL A 1 92 ? 3.240 -10.698 -14.844 1.00 93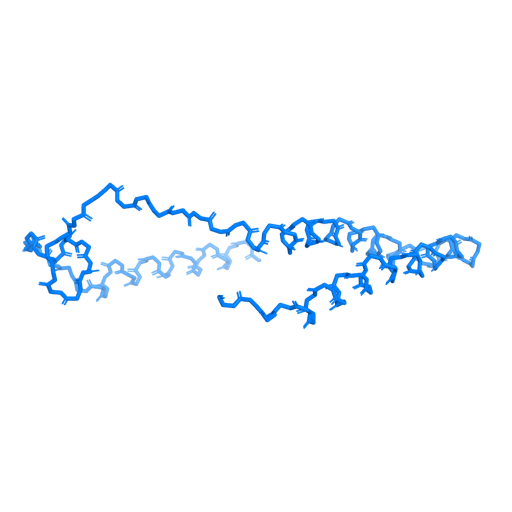.81 92 VAL A C 1
ATOM 728 O O . VAL A 1 92 ? 2.269 -11.336 -14.445 1.00 93.81 92 VAL A O 1
ATOM 731 N N . VAL A 1 93 ? 4.464 -10.888 -14.345 1.00 93.06 93 VAL A N 1
ATOM 732 C CA . VAL A 1 93 ? 4.754 -11.876 -13.294 1.00 93.06 93 VAL A CA 1
ATOM 733 C C . VAL A 1 93 ? 4.013 -11.551 -11.991 1.00 93.06 93 VAL A C 1
ATOM 735 O O . VAL A 1 93 ? 3.552 -12.471 -11.316 1.00 93.06 93 VAL A O 1
ATOM 738 N N . LEU A 1 94 ? 3.818 -10.271 -11.656 1.00 90.81 94 LEU A N 1
ATOM 739 C CA . LEU A 1 94 ? 3.049 -9.863 -10.470 1.00 90.81 94 LEU A CA 1
ATOM 740 C C . LEU A 1 94 ? 1.581 -10.283 -10.525 1.00 90.81 94 LEU A C 1
ATOM 742 O O . LEU A 1 94 ? 0.965 -10.507 -9.486 1.00 90.81 94 LEU A O 1
ATOM 746 N N . LEU A 1 95 ? 1.008 -10.464 -11.713 1.00 90.50 95 LEU A N 1
ATOM 747 C CA . LEU A 1 95 ? -0.382 -10.907 -11.823 1.00 90.50 95 LEU A CA 1
ATOM 748 C C . LEU A 1 95 ? -0.600 -12.298 -11.202 1.00 90.50 95 LEU A C 1
ATOM 750 O O . LEU A 1 95 ? -1.712 -12.596 -10.776 1.00 90.50 95 LEU A O 1
ATOM 754 N N . ILE A 1 96 ? 0.449 -13.122 -11.079 1.00 91.81 96 ILE A N 1
ATOM 755 C CA . ILE A 1 96 ? 0.380 -14.465 -10.484 1.00 91.81 96 ILE A CA 1
ATOM 756 C C . ILE A 1 96 ? 0.028 -14.408 -8.984 1.00 91.81 96 ILE A C 1
ATOM 758 O O . ILE A 1 96 ? -1.014 -14.950 -8.606 1.00 91.81 96 ILE A O 1
ATOM 762 N N . PRO A 1 97 ? 0.819 -13.756 -8.102 1.00 88.00 97 PRO A N 1
ATOM 763 C CA . PRO A 1 97 ? 0.457 -13.629 -6.693 1.00 88.00 97 PRO A CA 1
ATOM 764 C C . PRO A 1 97 ? -0.838 -12.835 -6.480 1.00 88.00 97 PRO A C 1
ATOM 766 O O . PRO A 1 97 ? -1.567 -13.142 -5.539 1.00 88.00 97 PRO A O 1
ATOM 769 N N . LEU A 1 98 ? -1.166 -11.865 -7.350 1.00 88.19 98 LEU A N 1
ATOM 770 C CA . LEU A 1 98 ? -2.462 -11.174 -7.290 1.00 88.19 98 LEU A CA 1
ATOM 771 C C . LEU A 1 98 ? -3.624 -12.138 -7.549 1.00 88.19 98 LEU A C 1
ATOM 773 O O . LEU A 1 98 ? -4.582 -12.169 -6.782 1.00 88.19 98 LEU A O 1
ATOM 777 N N . GLY A 1 99 ? -3.527 -12.943 -8.607 1.00 91.19 99 GLY A N 1
ATOM 778 C CA . GLY A 1 99 ? -4.534 -13.938 -8.956 1.00 91.19 99 GLY A CA 1
ATOM 779 C C . GLY A 1 99 ? -4.715 -14.980 -7.856 1.00 91.19 99 GLY A C 1
ATOM 780 O O . GLY A 1 99 ? -5.845 -15.278 -7.478 1.00 91.19 99 GLY A O 1
ATOM 781 N N . TYR A 1 100 ? -3.615 -15.469 -7.273 1.00 87.56 100 TYR A N 1
ATOM 782 C CA . TYR A 1 100 ? -3.673 -16.382 -6.129 1.00 87.56 100 TYR A CA 1
ATOM 783 C C . TYR A 1 100 ? -4.368 -15.748 -4.918 1.00 87.56 100 TYR A C 1
ATOM 785 O O . TYR A 1 100 ? -5.210 -16.380 -4.283 1.00 87.56 100 TYR A O 1
ATOM 793 N N . ALA A 1 101 ? -4.055 -14.491 -4.605 1.00 83.62 101 ALA A N 1
ATOM 794 C CA . ALA A 1 101 ? -4.681 -13.796 -3.489 1.00 83.62 101 ALA A CA 1
ATOM 795 C C . ALA A 1 101 ? -6.176 -13.538 -3.709 1.00 83.62 101 ALA A C 1
ATOM 797 O O . ALA A 1 101 ? -6.956 -13.688 -2.771 1.00 83.62 101 ALA A O 1
ATOM 798 N N . LEU A 1 102 ? -6.582 -13.185 -4.933 1.00 85.19 102 LEU A N 1
ATOM 799 C CA . LEU A 1 102 ? -7.991 -13.033 -5.299 1.00 85.19 102 LEU A CA 1
ATOM 80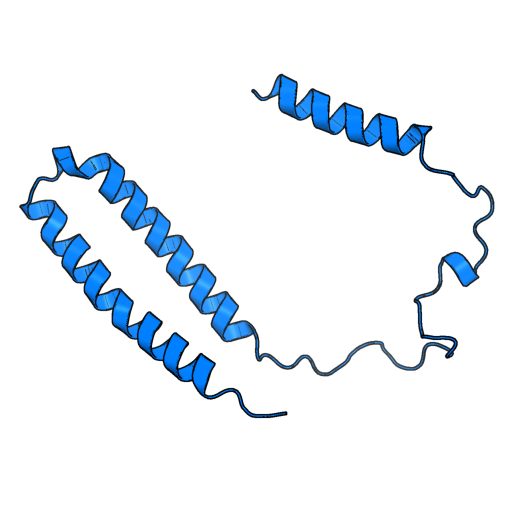0 C C . LEU A 1 102 ? -8.739 -14.364 -5.189 1.00 85.19 102 LEU A C 1
ATOM 802 O O . LEU A 1 102 ? -9.816 -14.410 -4.606 1.00 85.19 102 LEU A O 1
ATOM 806 N N . HIS A 1 103 ? -8.139 -15.452 -5.670 1.00 86.56 103 HIS A N 1
ATOM 807 C CA . HIS A 1 103 ? -8.705 -16.790 -5.532 1.00 86.56 103 HIS A CA 1
ATOM 808 C C . HIS A 1 103 ? -8.858 -17.203 -4.058 1.00 86.56 103 HIS A C 1
ATOM 810 O O . HIS A 1 103 ? -9.909 -17.689 -3.651 1.00 86.56 103 HIS A O 1
ATOM 816 N N . LEU A 1 104 ? -7.845 -16.943 -3.226 1.00 80.69 104 LEU A N 1
ATOM 817 C CA . LEU A 1 104 ? -7.912 -17.221 -1.789 1.00 80.69 104 LEU A CA 1
ATOM 818 C C . LEU A 1 104 ? -8.947 -16.343 -1.065 1.00 80.69 104 LEU A C 1
ATOM 820 O O . LEU A 1 104 ? -9.503 -16.761 -0.051 1.00 80.69 104 LEU A O 1
ATOM 824 N N . ALA A 1 105 ? -9.190 -15.124 -1.549 1.00 74.88 105 ALA A N 1
ATOM 825 C CA . ALA A 1 105 ? -10.207 -14.236 -0.996 1.00 74.88 105 ALA A CA 1
ATOM 826 C C . ALA A 1 105 ? -11.632 -14.720 -1.304 1.00 74.88 105 ALA A C 1
ATOM 828 O O . ALA A 1 105 ? -12.505 -14.568 -0.455 1.00 74.88 105 ALA A O 1
ATOM 829 N N . ASP A 1 106 ? -11.838 -15.325 -2.473 1.00 75.62 106 ASP A N 1
ATOM 830 C CA . ASP A 1 106 ? -13.120 -15.884 -2.913 1.00 75.62 106 ASP A CA 1
ATOM 831 C C . ASP A 1 106 ? -13.564 -17.078 -2.047 1.00 75.62 106 ASP A C 1
ATOM 833 O O . ASP A 1 106 ? -14.740 -17.243 -1.753 1.00 75.62 106 ASP A O 1
ATOM 837 N N . HIS A 1 107 ? -12.617 -17.875 -1.540 1.00 68.12 107 HIS A N 1
ATOM 838 C CA . HIS A 1 107 ? -12.904 -19.107 -0.789 1.00 68.12 107 HIS A CA 1
ATOM 839 C C . HIS A 1 107 ? -13.080 -18.901 0.730 1.00 68.12 107 HIS A C 1
ATOM 841 O O . HIS A 1 107 ? -12.935 -19.846 1.506 1.00 68.12 107 HIS A O 1
ATOM 847 N N . ARG A 1 108 ? -13.375 -17.680 1.197 1.00 63.78 108 ARG A N 1
ATOM 848 C CA . ARG A 1 108 ? -13.591 -17.403 2.630 1.00 63.78 108 ARG A CA 1
ATOM 849 C C . ARG A 1 108 ? -15.063 -17.509 3.031 1.00 63.78 108 ARG A C 1
ATOM 851 O O . ARG A 1 108 ? -15.665 -16.536 3.474 1.00 63.78 108 ARG A O 1
ATOM 858 N N . GLU A 1 109 ? -15.596 -18.724 2.961 1.00 64.50 109 GLU A N 1
ATOM 859 C CA . GLU A 1 109 ? -16.853 -19.119 3.609 1.00 64.50 109 GLU A CA 1
ATOM 860 C C . GLU A 1 109 ? -16.576 -20.048 4.796 1.00 64.50 109 GLU A C 1
ATOM 862 O O . GLU A 1 109 ? -16.870 -21.240 4.770 1.00 64.50 109 GLU A O 1
ATOM 867 N N . ASN A 1 110 ? -15.982 -19.516 5.865 1.00 55.06 110 ASN A N 1
ATOM 868 C CA . ASN A 1 110 ? -15.830 -20.260 7.114 1.00 55.06 110 ASN A CA 1
ATOM 869 C C . ASN A 1 110 ? -16.088 -19.308 8.282 1.00 55.06 110 ASN A C 1
ATOM 871 O O . ASN A 1 110 ? -15.166 -18.667 8.796 1.00 55.06 110 ASN A O 1
ATOM 875 N N . TRP A 1 111 ? -17.371 -19.205 8.626 1.00 60.09 111 TRP A N 1
ATOM 876 C CA . TRP A 1 111 ? -17.837 -18.796 9.949 1.00 60.09 111 TRP A CA 1
ATOM 877 C C . TRP A 1 111 ? -17.404 -19.823 10.997 1.00 60.09 111 TRP A C 1
ATOM 879 O O . TRP A 1 111 ? -17.469 -21.036 10.685 1.00 60.09 111 TRP A O 1
#

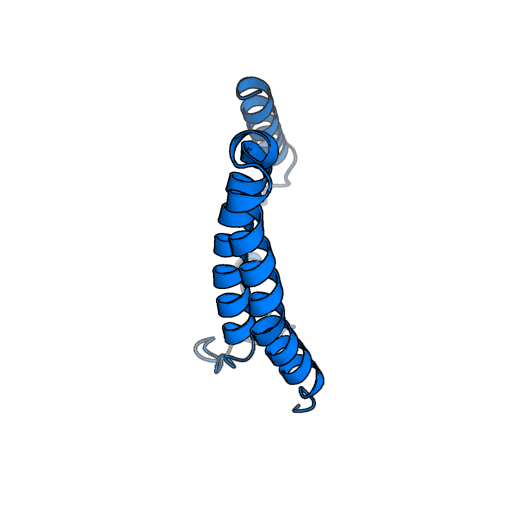Sequence (111 aa):
MAFLFVSTVALVIILRLFVSPRDPRPTPEKKKPFESGQIAAGPGRTRFIIQYYPYLLMFVVYDVIAMFLFAWGLNLRALGASGSVPVLVFIVVLLIPLGYALHLADHRENW